Protein AF-A0A9X0WDU8-F1 (afdb_monomer)

Radius of gyration: 32.08 Å; Cα contacts (8 Å, |Δi|>4): 71; chains: 1; bounding box: 76×62×70 Å

pLDDT: mean 80.31, std 15.37, range [36.31, 96.5]

Mean predicted aligned error: 16.53 Å

Solvent-accessible surface area (backbone atoms only — not comparable to full-atom values): 9537 Å² total; per-residue (Å²): 136,88,84,84,82,90,70,61,82,93,48,44,69,61,51,54,51,51,49,50,53,49,54,50,53,52,49,53,50,50,51,52,49,53,52,49,52,53,52,52,54,58,52,53,75,73,55,50,72,67,58,49,51,53,53,48,55,50,59,76,44,40,71,58,59,71,68,36,86,86,52,50,71,69,54,54,53,51,54,48,60,68,44,44,67,51,72,51,78,47,84,68,88,40,33,38,40,39,38,35,32,64,86,77,51,72,49,79,46,84,38,81,59,77,69,57,69,72,60,72,69,49,73,55,66,68,58,52,51,50,52,51,52,52,50,67,70,41,56,72,54,57,61,57,60,78,69,56,64,89,86,72,66,78,89,80,122

Foldseek 3Di:
DDDDDDDDPVCVVVVVVVVVVVVVVVVVVVVVVVVVVVVVVVVVVVQDPVNVVVVVVCVVPVVCVLPDPPQDPVNNVVVCVQFWPDWDWDDDQWIWIWTATPPGDIDIDTHHDDDDPCVVPDDDPVVVVVVVVV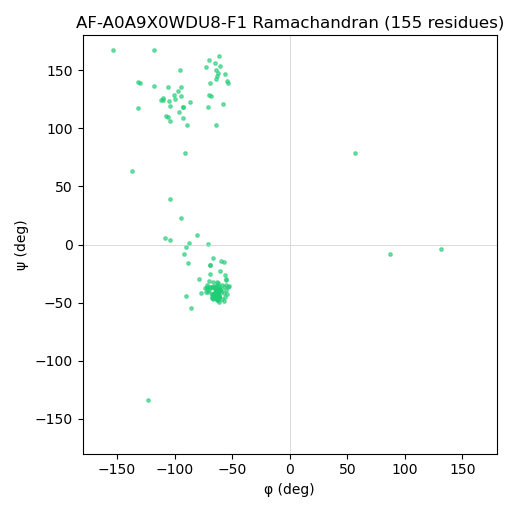CVVPCVNVVVVVPDDPVPDPPPD

Nearest PDB structures (foldseek):
  6j8y-assembly1_A  TM=7.994E-01  e=7.745E-01  Homo sapiens
  8wu8-assembly1_A  TM=7.442E-01  e=5.078E-01  Homo sapiens
  5yhr-assembly1_A  TM=3.667E-01  e=7.292E-01  Casadabanvirus D3112
  6fai-assembly1_l  TM=3.731E-01  e=2.436E+00  Saccharomyces cerevisiae S288C
  3jce-assembly1_x  TM=2.097E-01  e=4.452E+00  Escherichia coli K-12

Organism: NCBI:txid1064514

Secondary structure (DSSP, 8-state):
--PPP---GGGHHHHHHHHHHHHHHHHHHHHHHHHHHHHHHHHHTTS-HHHHHHHHHHHHTHHHHHH-TTS-HHHHHHHHHHHEEEEEEEESSSEEEEEEETTS-EEEEEEPPPPPHHHHTPPPHHHHHHHHHHHHH-HHHHHHHTTS-TT--SS--

Structure (mmCIF, N/CA/C/O backbone):
data_AF-A0A9X0WDU8-F1
#
_entry.id   AF-A0A9X0WDU8-F1
#
loop_
_atom_site.group_PDB
_atom_site.id
_atom_site.type_symbol
_atom_site.label_atom_id
_atom_site.label_alt_id
_atom_site.label_comp_id
_atom_site.label_asym_id
_atom_site.label_entity_id
_atom_site.label_seq_id
_atom_site.pdbx_PDB_ins_code
_atom_site.Cartn_x
_atom_site.Cartn_y
_atom_site.Cartn_z
_atom_site.occupancy
_atom_site.B_iso_or_equiv
_atom_site.auth_seq_id
_atom_site.auth_comp_id
_atom_site.auth_asym_id
_atom_site.auth_atom_id
_atom_site.pdbx_PDB_model_num
ATOM 1 N N . MET A 1 1 ? -26.053 -0.696 31.545 1.00 36.31 1 MET A N 1
ATOM 2 C CA . MET A 1 1 ? -25.726 -2.088 31.921 1.00 36.31 1 MET A CA 1
ATOM 3 C C . MET A 1 1 ? -26.762 -2.993 31.282 1.00 36.31 1 MET A C 1
ATOM 5 O O . MET A 1 1 ? -27.897 -2.999 31.737 1.00 36.31 1 MET A O 1
ATOM 9 N N . ALA A 1 2 ? -26.416 -3.653 30.177 1.00 43.09 2 ALA A N 1
ATOM 10 C CA . ALA A 1 2 ? -27.301 -4.611 29.521 1.00 43.09 2 ALA A CA 1
ATOM 11 C C . ALA A 1 2 ? -26.989 -6.005 30.080 1.00 43.09 2 ALA A C 1
ATOM 13 O O . ALA A 1 2 ? -25.910 -6.528 29.833 1.00 43.09 2 ALA A O 1
ATOM 14 N N . SER A 1 3 ? -27.902 -6.561 30.877 1.00 45.84 3 SER A N 1
ATOM 15 C CA . SER A 1 3 ? -27.828 -7.938 31.373 1.00 45.84 3 SER A CA 1
ATOM 16 C C . SER A 1 3 ? -28.466 -8.858 30.333 1.00 45.84 3 SER A C 1
ATOM 18 O O . SER A 1 3 ? -29.618 -8.639 29.957 1.00 45.84 3 SER A O 1
ATOM 20 N N . TYR A 1 4 ? -27.718 -9.852 29.843 1.00 51.22 4 TYR A N 1
ATOM 21 C CA . TYR A 1 4 ? -28.258 -10.902 28.980 1.00 51.22 4 TYR A CA 1
ATOM 22 C C . TYR A 1 4 ? -28.652 -12.134 29.804 1.00 51.22 4 TYR A C 1
ATOM 24 O O . TYR A 1 4 ? -27.962 -12.555 30.729 1.00 51.22 4 TYR A O 1
ATOM 32 N N . LEU A 1 5 ? -29.828 -12.649 29.460 1.00 62.00 5 LEU A N 1
ATOM 33 C CA . LEU A 1 5 ? -30.630 -13.648 30.157 1.00 62.00 5 LEU A CA 1
ATOM 34 C C . LEU A 1 5 ? -30.072 -15.084 30.092 1.00 62.00 5 LEU A C 1
ATOM 36 O O . LEU A 1 5 ? -29.474 -15.487 29.102 1.00 62.00 5 LEU A O 1
ATOM 40 N N . GLN A 1 6 ? -30.427 -15.851 31.134 1.00 56.31 6 GLN A N 1
ATOM 41 C CA . GLN A 1 6 ? -30.513 -17.322 31.224 1.00 56.31 6 GLN A CA 1
ATOM 42 C C . GLN A 1 6 ? -29.247 -18.130 30.894 1.00 56.31 6 GLN A C 1
ATOM 44 O O . GLN A 1 6 ? -29.144 -18.799 29.871 1.00 56.31 6 GLN A O 1
ATOM 49 N N . VAL A 1 7 ? -28.331 -18.174 31.863 1.00 56.12 7 VAL A N 1
ATOM 50 C CA . VAL A 1 7 ? -27.280 -19.198 31.953 1.00 56.12 7 VAL A CA 1
ATOM 51 C C . VAL A 1 7 ? -27.750 -20.288 32.926 1.00 56.12 7 VAL A C 1
ATOM 53 O O . VAL A 1 7 ? -28.245 -19.969 34.009 1.00 56.12 7 VAL A O 1
ATOM 56 N N . ALA A 1 8 ? -27.626 -21.567 32.546 1.00 56.41 8 ALA A N 1
ATOM 57 C CA . ALA A 1 8 ? -27.905 -22.700 33.436 1.00 56.41 8 ALA A CA 1
ATOM 58 C C . ALA A 1 8 ? -27.080 -22.573 34.737 1.00 56.41 8 ALA A C 1
ATOM 60 O O . ALA A 1 8 ? -25.927 -22.140 34.668 1.00 56.41 8 ALA A O 1
ATOM 61 N N . PRO A 1 9 ? -27.631 -22.913 35.917 1.00 63.03 9 PRO A N 1
ATOM 62 C CA . PRO A 1 9 ? -27.013 -22.614 37.214 1.00 63.03 9 PRO A CA 1
ATOM 63 C C . PRO A 1 9 ? -25.578 -23.146 37.354 1.00 63.03 9 PRO A C 1
ATOM 65 O O . PRO A 1 9 ? -24.735 -22.451 37.919 1.00 63.03 9 PRO A O 1
ATOM 68 N N . GLU A 1 10 ? -25.270 -24.305 36.766 1.00 63.78 10 GLU A N 1
ATOM 69 C CA . GLU A 1 10 ? -23.914 -24.871 36.693 1.00 63.78 10 GLU A CA 1
ATOM 70 C C . GLU A 1 10 ? -22.867 -24.009 35.954 1.00 63.78 10 GLU A C 1
ATOM 72 O O . GLU A 1 10 ? -21.677 -24.132 36.236 1.00 63.78 10 GLU A O 1
ATOM 77 N N . ASN A 1 11 ? -23.267 -23.098 35.059 1.00 67.38 11 ASN A N 1
ATOM 78 C CA . ASN A 1 11 ? -22.347 -22.335 34.200 1.00 67.38 11 ASN A CA 1
ATOM 79 C C . ASN A 1 11 ? -22.208 -20.851 34.585 1.00 67.38 11 ASN A C 1
ATOM 81 O O . ASN A 1 11 ? -21.541 -20.087 33.883 1.00 67.38 11 ASN A O 1
ATOM 85 N N . ARG A 1 12 ? -22.814 -20.424 35.700 1.00 74.06 12 ARG A N 1
ATOM 86 C CA . ARG A 1 12 ? -22.874 -19.006 36.097 1.00 74.06 12 ARG A CA 1
ATOM 87 C C . ARG A 1 12 ? -21.497 -18.399 36.370 1.00 74.06 12 ARG A C 1
ATOM 89 O O . ARG A 1 12 ? -21.208 -17.312 35.895 1.00 74.06 12 ARG A O 1
ATOM 96 N N . LEU A 1 13 ? -20.617 -19.148 37.033 1.00 75.88 13 LEU A N 1
ATOM 97 C CA . LEU A 1 13 ? -19.255 -18.697 37.345 1.00 75.88 13 LEU A CA 1
ATOM 98 C C . LEU A 1 13 ? -18.400 -18.480 36.089 1.00 75.88 13 LEU A C 1
ATOM 100 O O . LEU A 1 13 ? -17.593 -17.556 36.035 1.00 75.88 13 LEU A O 1
ATOM 104 N N . VAL A 1 14 ? -18.583 -19.325 35.071 1.00 78.19 14 VAL A N 1
ATOM 105 C CA . VAL A 1 14 ? -17.873 -19.198 33.791 1.00 78.19 14 VAL A CA 1
ATOM 106 C C . VAL A 1 14 ? -18.395 -17.992 33.014 1.00 78.19 14 VAL A C 1
ATOM 108 O O . VAL A 1 14 ? -17.602 -17.245 32.444 1.00 78.19 14 VAL A O 1
ATOM 111 N N . ALA A 1 15 ? -19.712 -17.775 33.024 1.00 78.06 15 ALA A N 1
ATOM 112 C CA . ALA A 1 15 ? -20.329 -16.612 32.398 1.00 78.06 15 ALA A CA 1
ATOM 113 C C . ALA A 1 15 ? -19.880 -15.300 33.060 1.00 78.06 15 ALA A C 1
ATOM 115 O O . ALA A 1 15 ? -19.441 -14.400 32.350 1.00 78.06 15 ALA A O 1
ATOM 116 N N . ASP A 1 16 ? -19.884 -15.228 34.394 1.00 79.69 16 ASP A N 1
ATOM 117 C CA . ASP A 1 16 ? -19.440 -14.046 35.144 1.00 79.69 16 ASP A CA 1
ATOM 118 C C . ASP A 1 16 ? -17.954 -13.734 34.872 1.00 79.69 16 ASP A C 1
ATOM 120 O O . ASP A 1 16 ? -17.568 -12.576 34.700 1.00 79.69 16 ASP A O 1
ATOM 124 N N . ALA A 1 17 ? -17.108 -14.767 34.774 1.00 83.94 17 ALA A N 1
ATOM 125 C CA . ALA A 1 17 ? -15.694 -14.606 34.444 1.00 83.94 17 ALA A CA 1
ATOM 126 C C . ALA A 1 17 ? -15.480 -14.112 33.003 1.00 83.94 17 ALA A C 1
ATOM 128 O O . ALA A 1 17 ? -14.694 -13.190 32.777 1.00 83.94 17 ALA A O 1
ATOM 129 N N . LEU A 1 18 ? -16.186 -14.690 32.025 1.00 85.81 18 LEU A N 1
ATOM 130 C CA . LEU A 1 18 ? -16.119 -14.253 30.626 1.00 85.81 18 LEU A CA 1
ATOM 131 C C . LEU A 1 18 ? -16.650 -12.831 30.453 1.00 85.81 18 LEU A C 1
ATOM 133 O O . LEU A 1 18 ? -16.047 -12.039 29.731 1.00 85.81 18 LEU A O 1
ATOM 137 N N . GLU A 1 19 ? -17.735 -12.487 31.141 1.00 85.62 19 GLU A N 1
ATOM 138 C CA . GLU A 1 19 ? -18.287 -11.137 31.155 1.00 85.62 19 GLU A CA 1
ATOM 139 C C . GLU A 1 19 ? -17.292 -10.144 31.764 1.00 85.62 19 GLU A C 1
ATOM 141 O O . GLU A 1 19 ? -17.071 -9.071 31.203 1.00 85.62 19 GLU A O 1
ATOM 146 N N . ALA A 1 20 ? -16.637 -10.495 32.872 1.00 86.50 20 ALA A N 1
ATOM 147 C CA . ALA A 1 20 ? -15.613 -9.650 33.477 1.00 86.50 20 ALA A CA 1
ATOM 148 C C . ALA A 1 20 ? -14.430 -9.413 32.523 1.00 86.50 20 ALA A C 1
ATOM 150 O O . ALA A 1 20 ? -13.991 -8.271 32.368 1.00 86.50 20 ALA A O 1
ATOM 151 N N . VAL A 1 21 ? -13.954 -10.462 31.842 1.00 88.88 21 VAL A N 1
ATOM 152 C CA . VAL A 1 21 ? -12.877 -10.365 30.842 1.00 88.88 21 VAL A CA 1
ATOM 153 C C . VAL A 1 21 ? -13.307 -9.506 29.654 1.00 88.88 21 VAL A C 1
ATOM 155 O O . VAL A 1 21 ? -12.564 -8.614 29.243 1.00 88.88 21 VAL A O 1
ATOM 158 N N . TRP A 1 22 ? -14.515 -9.720 29.128 1.00 89.06 22 TRP A N 1
ATOM 159 C CA . TRP A 1 22 ? -15.053 -8.920 28.030 1.00 89.06 22 TRP A CA 1
ATOM 160 C C . TRP A 1 22 ? -15.173 -7.454 28.438 1.00 89.06 22 TRP A C 1
ATOM 162 O O . TRP A 1 22 ? -14.694 -6.571 27.731 1.00 89.06 22 TRP A O 1
ATOM 172 N N . ASN A 1 23 ? -15.772 -7.174 29.594 1.00 90.62 23 ASN A N 1
ATOM 173 C CA . ASN A 1 23 ? -15.951 -5.815 30.091 1.00 90.62 23 ASN A CA 1
ATOM 174 C C . ASN A 1 23 ? -14.608 -5.113 30.321 1.00 90.62 23 ASN A C 1
ATOM 176 O O . ASN A 1 23 ? -14.483 -3.930 30.008 1.00 90.62 23 ASN A O 1
ATOM 180 N N . ALA A 1 24 ? -13.595 -5.825 30.820 1.00 91.94 24 ALA A N 1
ATOM 181 C CA . ALA A 1 24 ? -12.241 -5.292 30.942 1.00 91.94 24 ALA A CA 1
ATOM 182 C C . ALA A 1 24 ? -11.632 -4.967 29.568 1.00 91.94 24 ALA A C 1
ATOM 184 O O . ALA A 1 24 ? -11.096 -3.876 29.384 1.00 91.94 24 ALA A O 1
ATOM 185 N N . ALA A 1 25 ? -11.776 -5.862 28.585 1.00 89.50 25 ALA A N 1
ATOM 186 C CA . ALA A 1 25 ? -11.311 -5.622 27.220 1.00 89.50 25 ALA A CA 1
ATOM 187 C C . ALA A 1 25 ? -12.029 -4.429 26.564 1.00 89.50 25 ALA A C 1
ATOM 189 O O . ALA A 1 25 ? -11.387 -3.600 25.923 1.00 89.50 25 ALA A O 1
ATOM 190 N N . LEU A 1 26 ? -13.342 -4.292 26.769 1.00 91.00 26 LEU A N 1
ATOM 191 C CA . LEU A 1 26 ? -14.120 -3.176 26.235 1.00 91.00 26 LEU A CA 1
ATOM 192 C C . LEU A 1 26 ? -13.685 -1.843 26.853 1.00 91.00 26 LEU A C 1
ATOM 194 O O . LEU A 1 26 ? -13.512 -0.867 26.127 1.00 91.00 26 LEU A O 1
ATOM 198 N N . ARG A 1 27 ? -13.451 -1.806 28.171 1.00 93.56 27 ARG A N 1
ATOM 199 C CA . ARG A 1 27 ? -12.907 -0.617 28.849 1.00 93.56 27 ARG A CA 1
ATOM 200 C C . ARG A 1 27 ? -11.529 -0.250 28.315 1.00 93.56 27 ARG A C 1
ATOM 202 O O . ARG A 1 27 ? -11.318 0.909 27.991 1.00 93.56 27 ARG A O 1
ATOM 209 N N . ALA A 1 28 ? -10.643 -1.228 28.132 1.00 93.06 28 ALA A N 1
ATOM 210 C CA . ALA A 1 28 ? -9.316 -0.985 27.571 1.00 93.06 28 ALA A CA 1
ATOM 211 C C . ALA A 1 28 ? -9.379 -0.384 26.154 1.00 93.06 28 ALA A C 1
ATOM 213 O O . ALA A 1 28 ? -8.612 0.522 25.832 1.00 93.06 28 ALA A O 1
ATOM 214 N N . VAL A 1 29 ? -10.313 -0.845 25.312 1.00 91.06 29 VAL A N 1
ATOM 215 C CA . VAL A 1 29 ? -10.539 -0.268 23.974 1.00 91.06 29 VAL A CA 1
ATOM 216 C C . VAL A 1 29 ? -11.054 1.168 24.067 1.00 91.06 29 VAL A C 1
ATOM 218 O O . VAL A 1 29 ? -10.553 2.035 23.354 1.00 91.06 29 VAL A O 1
ATOM 221 N N . VAL A 1 30 ? -12.024 1.435 24.946 1.00 92.19 30 VAL A N 1
ATOM 222 C CA . VAL A 1 30 ? -12.576 2.785 25.141 1.00 92.19 30 VAL A CA 1
ATOM 223 C C . VAL A 1 30 ? -11.505 3.745 25.654 1.00 92.19 30 VAL A C 1
ATOM 225 O O . VAL A 1 30 ? -11.327 4.809 25.072 1.00 92.19 30 VAL A O 1
ATOM 228 N N . GLU A 1 31 ? -10.735 3.355 26.669 1.00 93.75 31 GLU A N 1
ATOM 229 C CA . GLU A 1 31 ? -9.635 4.165 27.200 1.00 93.75 31 GLU A CA 1
ATOM 230 C C . GLU A 1 31 ? -8.598 4.469 26.112 1.00 93.75 31 GLU A C 1
ATOM 232 O O . GLU A 1 31 ? -8.211 5.625 25.928 1.00 93.75 31 GLU A O 1
ATOM 237 N N . ALA A 1 32 ? -8.184 3.463 25.333 1.00 90.06 32 ALA A N 1
ATOM 238 C CA . ALA A 1 32 ? -7.258 3.660 24.221 1.00 90.06 32 ALA A CA 1
ATOM 239 C C . ALA A 1 32 ? -7.818 4.632 23.167 1.00 90.06 32 ALA A C 1
ATOM 241 O O . ALA A 1 32 ? -7.085 5.502 22.687 1.00 90.06 32 ALA A O 1
ATOM 242 N N . GLN A 1 33 ? -9.112 4.535 22.851 1.00 89.75 33 GLN A N 1
ATOM 243 C CA . GLN A 1 33 ? -9.781 5.450 21.929 1.00 89.75 33 GLN A CA 1
ATOM 244 C C . GLN A 1 33 ? -9.821 6.879 22.487 1.00 89.75 33 GLN A C 1
ATOM 246 O O . GLN A 1 33 ? -9.463 7.820 21.788 1.00 89.75 33 GLN A O 1
ATOM 251 N N . GLU A 1 34 ? -10.188 7.067 23.754 1.00 91.81 34 GLU A N 1
ATOM 252 C CA . GLU A 1 34 ? -10.228 8.386 24.396 1.00 91.81 3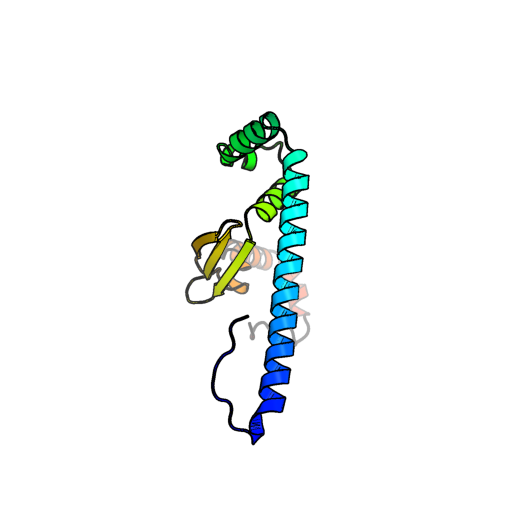4 GLU A CA 1
ATOM 253 C C . GLU A 1 34 ? -8.840 9.026 24.508 1.00 91.81 34 GLU A C 1
ATOM 255 O O . GLU A 1 34 ? -8.686 10.242 24.365 1.00 91.81 34 GLU A O 1
ATOM 260 N N . HIS A 1 35 ? -7.804 8.229 24.775 1.00 90.06 35 HIS A N 1
ATOM 261 C CA . HIS A 1 35 ? -6.418 8.688 24.732 1.00 90.06 35 HIS A CA 1
ATOM 262 C C . HIS A 1 35 ? -6.020 9.136 23.321 1.00 90.06 35 HIS A C 1
ATOM 264 O O . HIS A 1 35 ? -5.422 10.204 23.175 1.00 90.06 35 HIS A O 1
ATOM 270 N N . TYR A 1 36 ? -6.394 8.371 22.293 1.00 83.00 36 TYR A N 1
ATOM 271 C CA . TYR A 1 36 ? -6.155 8.725 20.895 1.00 83.00 36 TYR A CA 1
ATOM 272 C C . TYR A 1 36 ? -6.877 10.017 20.488 1.00 83.00 36 TYR A C 1
ATOM 274 O O . TYR A 1 36 ? -6.249 10.917 19.933 1.00 83.00 36 TYR A O 1
ATOM 282 N N . GLU A 1 37 ? -8.165 10.158 20.808 1.00 87.06 37 GLU A N 1
ATOM 283 C CA . GLU A 1 37 ? -8.940 11.359 20.470 1.00 87.06 37 GLU A CA 1
ATOM 284 C C . GLU A 1 37 ? -8.400 12.608 21.176 1.00 87.06 37 GLU A C 1
ATOM 286 O O . GLU A 1 37 ? -8.286 13.667 20.558 1.00 87.06 37 GLU A O 1
ATOM 291 N N . ARG A 1 38 ? -7.983 12.492 22.446 1.00 87.62 38 ARG A N 1
ATOM 292 C CA . ARG A 1 38 ? -7.332 13.599 23.167 1.00 87.62 38 ARG A CA 1
ATOM 293 C C . ARG A 1 38 ? -6.024 14.024 22.506 1.00 87.62 38 ARG A C 1
ATOM 295 O O . ARG A 1 38 ? -5.794 15.220 22.344 1.00 87.62 38 ARG A O 1
ATOM 302 N N . GLN A 1 39 ? -5.188 13.068 22.100 1.00 82.56 39 GLN A N 1
ATOM 303 C CA . GLN A 1 39 ? -3.956 13.369 21.366 1.00 82.56 39 GLN A CA 1
ATOM 304 C C . GLN A 1 39 ? -4.259 14.022 20.015 1.00 82.56 39 GLN A C 1
ATOM 306 O O . GLN A 1 39 ? -3.669 15.047 19.688 1.00 82.56 39 GLN A O 1
ATOM 311 N N . ARG A 1 40 ? -5.243 13.508 19.270 1.00 79.75 40 ARG A N 1
ATOM 312 C CA . ARG A 1 40 ? -5.672 14.085 17.988 1.00 79.75 40 ARG A CA 1
ATOM 313 C C . ARG A 1 40 ? -6.216 15.502 18.129 1.00 79.75 40 ARG A C 1
ATOM 315 O O . ARG A 1 40 ? -5.943 16.334 17.268 1.00 79.75 40 ARG A O 1
ATOM 322 N N . ALA A 1 41 ? -6.973 15.791 19.184 1.00 78.00 41 ALA A N 1
ATOM 323 C CA . ALA A 1 41 ? -7.467 17.136 19.464 1.00 78.00 41 ALA A CA 1
ATOM 324 C C . ALA A 1 41 ? -6.319 18.103 19.800 1.00 78.00 41 ALA A C 1
ATOM 326 O O . ALA A 1 41 ? -6.291 19.215 19.277 1.00 78.00 41 ALA A O 1
ATOM 327 N N . ALA A 1 42 ? -5.346 17.662 20.604 1.00 76.88 42 ALA A N 1
ATOM 328 C CA . ALA A 1 42 ? -4.150 18.444 20.910 1.00 76.88 42 ALA A CA 1
ATOM 329 C C . ALA A 1 42 ? -3.284 18.703 19.662 1.00 76.88 42 ALA A C 1
ATOM 331 O O . ALA A 1 42 ? -2.818 19.819 19.465 1.00 76.88 42 ALA A O 1
ATOM 332 N N . GLU A 1 43 ? -3.120 17.710 18.783 1.00 72.00 43 GLU A N 1
ATOM 333 C CA . GLU A 1 43 ? -2.407 17.862 17.507 1.00 72.00 43 GLU A CA 1
ATOM 334 C C . GLU A 1 43 ? -3.123 18.808 16.536 1.00 72.00 43 GLU A C 1
ATOM 336 O O . GLU A 1 43 ? -2.469 19.578 15.838 1.00 72.00 43 GLU A O 1
ATOM 341 N N . ARG A 1 44 ? -4.462 18.792 16.493 1.00 65.62 44 ARG A N 1
ATOM 342 C CA . ARG A 1 44 ? -5.241 19.722 15.658 1.00 65.62 44 ARG A CA 1
ATOM 343 C C . ARG A 1 44 ? -5.052 21.180 16.066 1.00 65.62 44 ARG A C 1
ATOM 345 O O . ARG A 1 44 ? -5.077 22.031 15.193 1.00 65.62 44 ARG A O 1
ATOM 352 N N . LEU A 1 45 ? -4.836 21.462 17.351 1.00 63.34 45 LEU A N 1
ATOM 353 C CA . LEU A 1 45 ? -4.544 22.817 17.835 1.00 63.34 45 LEU A CA 1
ATOM 354 C C . LEU A 1 45 ? -3.156 23.323 17.403 1.00 63.34 45 LEU A C 1
ATOM 356 O O . LEU A 1 45 ? -2.909 24.523 17.461 1.00 63.34 45 LEU A O 1
ATOM 360 N N . LEU A 1 46 ? -2.250 22.428 16.990 1.00 71.69 46 LEU A N 1
ATOM 361 C CA . LEU A 1 46 ? -0.893 22.777 16.556 1.00 71.69 46 LEU A CA 1
ATOM 362 C C . LEU A 1 46 ? -0.798 23.114 15.062 1.00 71.69 46 LEU A C 1
ATOM 364 O O . LEU A 1 46 ? 0.217 23.670 14.648 1.00 71.69 46 LEU A O 1
ATOM 368 N N . ILE A 1 47 ? -1.807 22.754 14.264 1.00 75.19 47 ILE A N 1
ATOM 369 C CA . ILE A 1 47 ? -1.831 23.003 12.820 1.00 75.19 47 ILE A CA 1
ATOM 370 C C . ILE A 1 47 ? -2.832 24.120 12.544 1.00 75.19 47 ILE A C 1
ATOM 372 O O . ILE A 1 47 ? -4.036 23.916 12.688 1.00 75.19 47 ILE A O 1
ATOM 376 N N . ASP A 1 48 ? -2.327 25.280 12.137 1.00 84.00 48 ASP A N 1
ATOM 377 C CA . ASP A 1 48 ? -3.151 26.429 11.756 1.00 84.00 48 ASP A CA 1
ATOM 378 C C . ASP A 1 48 ? -3.898 26.181 10.428 1.00 84.00 48 ASP A C 1
ATOM 380 O O . ASP A 1 48 ? -3.491 25.353 9.602 1.00 84.00 48 ASP A O 1
ATOM 384 N N . ASP A 1 49 ? -4.982 26.920 10.194 1.00 84.88 49 ASP A N 1
ATOM 385 C CA . ASP A 1 49 ? -5.785 26.849 8.973 1.00 84.88 49 ASP A CA 1
ATOM 386 C C . ASP A 1 49 ? -4.950 27.169 7.722 1.00 84.88 49 ASP A C 1
ATOM 388 O O . ASP A 1 49 ? -5.133 26.532 6.680 1.00 84.88 49 ASP A O 1
ATOM 392 N N . GLU A 1 50 ? -3.973 28.079 7.824 1.00 87.19 50 GLU A N 1
ATOM 393 C CA . GLU A 1 50 ? -3.036 28.368 6.732 1.00 87.19 50 GLU A CA 1
ATOM 394 C C . GLU A 1 50 ? -2.176 27.142 6.391 1.00 87.19 50 GLU A C 1
ATOM 396 O O . GLU A 1 50 ? -2.063 26.745 5.228 1.00 87.19 50 GLU A O 1
ATOM 401 N N . GLN A 1 51 ? -1.614 26.482 7.405 1.00 84.81 51 GLN A N 1
ATOM 402 C CA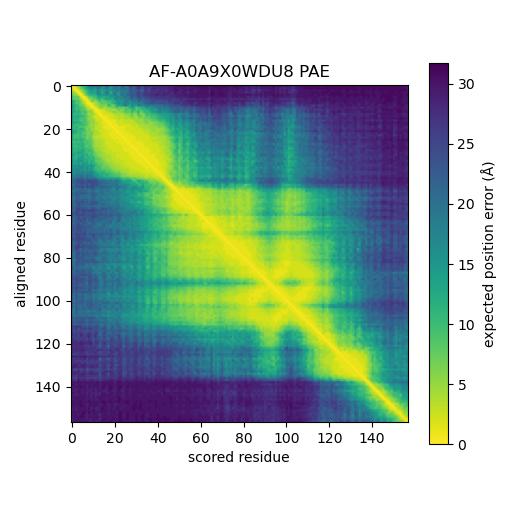 . GLN A 1 51 ? -0.804 25.275 7.216 1.00 84.81 51 GLN A CA 1
ATOM 403 C C . GLN A 1 51 ? -1.646 24.137 6.637 1.00 84.81 51 GLN A C 1
ATOM 405 O O . GLN A 1 51 ? -1.189 23.386 5.773 1.00 84.81 51 GLN A O 1
ATOM 410 N N . ARG A 1 52 ? -2.906 24.027 7.067 1.00 85.81 52 ARG A N 1
ATOM 411 C CA . ARG A 1 52 ? -3.860 23.069 6.511 1.00 85.81 52 ARG A CA 1
ATOM 412 C C . ARG A 1 52 ? -4.127 23.337 5.034 1.00 85.81 52 ARG A C 1
ATOM 414 O O . ARG A 1 52 ? -4.127 22.388 4.252 1.00 85.81 52 ARG A O 1
ATOM 421 N N . ALA A 1 53 ? -4.328 24.595 4.648 1.00 87.62 53 ALA A N 1
ATOM 422 C CA . ALA A 1 53 ? -4.523 24.980 3.254 1.00 87.62 53 ALA A CA 1
ATOM 423 C C . ALA A 1 53 ? -3.288 24.654 2.400 1.00 87.62 53 ALA A C 1
ATOM 425 O O . ALA A 1 53 ? -3.428 24.084 1.320 1.00 87.62 53 ALA A O 1
ATOM 426 N N . GLN A 1 54 ? -2.081 24.919 2.910 1.00 85.81 54 GLN A N 1
ATOM 427 C CA . GLN A 1 54 ? -0.829 24.567 2.233 1.00 85.81 54 GLN A CA 1
ATOM 428 C C . GLN A 1 54 ? -0.679 23.048 2.047 1.00 85.81 54 GLN A C 1
ATOM 430 O O . GLN A 1 54 ? -0.334 22.592 0.958 1.00 85.81 54 GLN A O 1
ATOM 435 N N . ILE A 1 55 ? -0.988 22.247 3.074 1.00 86.00 55 ILE A N 1
ATOM 436 C CA . ILE A 1 55 ? -0.964 20.777 2.976 1.00 86.00 55 ILE A CA 1
ATOM 437 C C . ILE A 1 55 ? -1.979 20.279 1.942 1.00 86.00 55 ILE A C 1
ATOM 439 O O . ILE A 1 55 ? -1.661 19.379 1.167 1.00 86.00 55 ILE A O 1
ATOM 443 N N . MET A 1 56 ? -3.184 20.854 1.910 1.00 87.00 56 MET A N 1
ATOM 444 C CA . MET A 1 56 ? -4.200 20.476 0.925 1.00 87.00 56 MET A CA 1
ATOM 445 C C . MET A 1 56 ? -3.777 20.842 -0.500 1.00 87.00 56 MET A C 1
ATOM 447 O O . MET A 1 56 ? -3.906 20.008 -1.388 1.00 87.00 56 MET A O 1
ATOM 451 N N . ALA A 1 57 ? -3.179 22.017 -0.710 1.00 87.50 57 ALA A N 1
ATOM 452 C CA . ALA A 1 57 ? -2.638 22.403 -2.014 1.00 87.50 57 ALA A CA 1
ATOM 453 C C . ALA A 1 57 ? -1.538 21.436 -2.495 1.00 87.50 57 ALA A C 1
ATOM 455 O O . ALA A 1 57 ? -1.504 21.062 -3.665 1.00 87.50 57 ALA A O 1
ATOM 456 N N . LEU A 1 58 ? -0.673 20.972 -1.583 1.00 83.88 58 LEU A N 1
ATOM 457 C CA . LEU A 1 58 ? 0.334 19.948 -1.886 1.00 83.88 58 LEU A CA 1
ATOM 458 C C . LEU A 1 58 ? -0.284 18.580 -2.211 1.00 83.88 58 LEU A C 1
ATOM 460 O O . LEU A 1 58 ? 0.294 17.816 -2.983 1.00 83.88 58 LEU A O 1
ATOM 464 N N . ALA A 1 59 ? -1.422 18.245 -1.602 1.00 83.88 59 ALA A N 1
ATOM 465 C CA . ALA A 1 59 ? -2.135 17.004 -1.881 1.00 83.88 59 ALA A CA 1
ATOM 466 C C . ALA A 1 59 ? -2.848 17.044 -3.244 1.00 83.88 59 ALA A C 1
ATOM 468 O O . ALA A 1 59 ? -2.838 16.035 -3.951 1.00 83.88 59 ALA A O 1
ATOM 469 N N . ASP A 1 60 ? -3.405 18.196 -3.629 1.00 86.50 60 ASP A N 1
ATOM 470 C CA . ASP A 1 60 ? -4.036 18.397 -4.939 1.00 86.50 60 ASP A CA 1
ATOM 471 C C . ASP A 1 60 ? -3.017 18.278 -6.084 1.00 86.50 60 ASP A C 1
ATOM 473 O O . ASP A 1 60 ? -3.312 17.656 -7.106 1.00 86.50 60 ASP A O 1
ATOM 477 N N . ASP A 1 61 ? -1.794 18.786 -5.894 1.00 85.75 61 ASP A N 1
ATOM 478 C CA . ASP A 1 61 ? -0.699 18.673 -6.870 1.00 85.75 61 ASP A CA 1
ATOM 479 C C . ASP A 1 61 ? 0.357 17.617 -6.486 1.00 85.75 61 ASP A C 1
ATOM 481 O O . ASP A 1 61 ? 1.572 17.770 -6.663 1.00 85.75 61 ASP A O 1
ATOM 485 N N . PHE A 1 62 ? -0.110 16.488 -5.949 1.00 84.94 62 PHE A N 1
ATOM 486 C CA . PHE A 1 62 ? 0.764 15.377 -5.574 1.00 84.94 62 PHE A CA 1
ATOM 487 C C . PHE A 1 62 ? 1.659 14.860 -6.724 1.00 84.94 62 PHE A C 1
ATOM 489 O O . PHE A 1 62 ? 2.824 14.533 -6.465 1.00 84.94 62 PHE A O 1
ATOM 496 N N . PRO A 1 63 ? 1.195 14.766 -7.994 1.00 87.50 63 PRO A N 1
ATOM 497 C CA . PRO A 1 63 ? 2.050 14.333 -9.097 1.00 87.50 63 PRO A CA 1
ATOM 498 C C . PRO A 1 63 ? 3.249 15.254 -9.348 1.00 87.50 63 PRO A C 1
ATOM 500 O O . PRO A 1 63 ? 4.331 14.742 -9.650 1.00 87.50 63 PRO A O 1
ATOM 503 N N . ALA A 1 64 ? 3.100 16.577 -9.220 1.00 87.38 64 ALA A N 1
ATOM 504 C CA . ALA A 1 64 ? 4.231 17.491 -9.355 1.00 87.38 64 ALA A CA 1
ATOM 505 C C . ALA A 1 64 ? 5.223 17.301 -8.203 1.00 87.38 64 ALA A C 1
ATOM 507 O O . ALA A 1 64 ? 6.414 17.112 -8.452 1.00 87.38 64 ALA A O 1
ATOM 508 N N . LEU A 1 65 ? 4.728 17.220 -6.962 1.00 86.81 65 LEU A N 1
ATOM 509 C CA . LEU A 1 65 ? 5.551 16.971 -5.773 1.00 86.81 65 LEU A CA 1
ATOM 510 C C . LEU A 1 65 ? 6.362 15.667 -5.883 1.00 86.81 65 LEU A C 1
ATOM 512 O O . LEU A 1 65 ? 7.534 15.611 -5.502 1.00 86.81 65 LEU A O 1
ATOM 516 N N . TRP A 1 66 ? 5.746 14.604 -6.405 1.00 88.38 66 TRP A N 1
ATOM 517 C CA . TRP A 1 66 ? 6.390 13.299 -6.557 1.00 88.38 66 TRP A CA 1
ATOM 518 C C . TRP A 1 66 ? 7.496 13.286 -7.619 1.00 88.38 66 TRP A C 1
ATOM 520 O O . TRP A 1 66 ? 8.496 12.580 -7.455 1.00 88.38 66 TRP A O 1
ATOM 530 N N . ASN A 1 67 ? 7.305 14.031 -8.710 1.00 89.00 67 ASN A N 1
ATOM 531 C CA . ASN A 1 67 ? 8.233 14.071 -9.841 1.00 89.00 67 ASN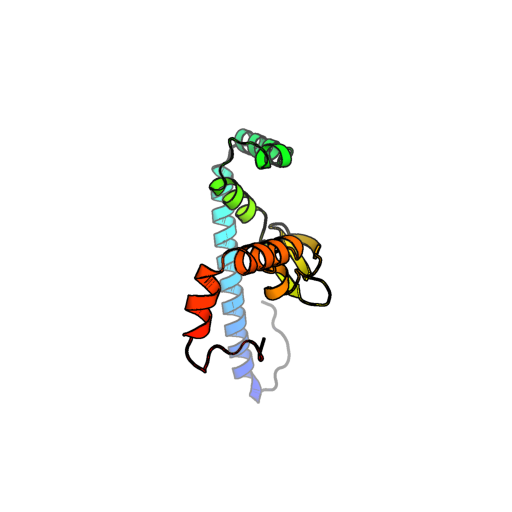 A CA 1
ATOM 532 C C . ASN A 1 67 ? 9.293 15.176 -9.727 1.00 89.00 67 ASN A C 1
ATOM 534 O O . ASN A 1 67 ? 10.224 15.190 -10.533 1.00 89.00 67 ASN A O 1
ATOM 538 N N . ASP A 1 68 ? 9.182 16.066 -8.739 1.00 90.19 68 ASP A N 1
ATOM 539 C CA . ASP A 1 68 ? 10.157 17.123 -8.482 1.00 90.19 68 ASP A CA 1
ATOM 540 C C . ASP A 1 68 ? 11.564 16.532 -8.224 1.00 90.19 68 ASP A C 1
ATOM 542 O O . ASP A 1 68 ? 11.752 15.757 -7.273 1.00 90.19 68 ASP A O 1
ATOM 546 N N . PRO A 1 69 ? 12.582 16.894 -9.036 1.00 89.75 69 PRO A N 1
ATOM 547 C CA . PRO A 1 69 ? 13.975 16.511 -8.805 1.00 89.75 69 PRO A CA 1
ATOM 548 C C . PRO A 1 69 ? 14.510 16.931 -7.429 1.00 89.75 69 PRO A C 1
ATOM 550 O O . PRO A 1 69 ? 15.423 16.2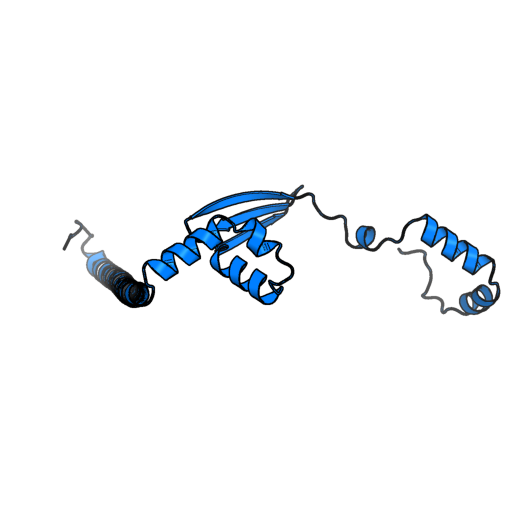89 -6.904 1.00 89.75 69 PRO A O 1
ATOM 553 N N . GLY A 1 70 ? 13.944 17.991 -6.845 1.00 91.06 70 GLY A N 1
ATOM 554 C CA . GLY A 1 70 ? 14.248 18.485 -5.509 1.00 91.06 70 GLY A CA 1
ATOM 555 C C . GLY A 1 70 ? 13.781 17.562 -4.385 1.00 91.06 70 GLY A C 1
ATOM 556 O O . GLY A 1 70 ? 14.315 17.670 -3.284 1.00 91.06 70 GLY A O 1
ATOM 557 N N . THR A 1 71 ? 12.864 16.618 -4.644 1.00 89.00 71 THR A N 1
ATOM 558 C CA . THR A 1 71 ? 12.324 15.695 -3.636 1.00 89.00 71 THR A CA 1
ATOM 559 C C . THR A 1 71 ? 13.184 14.426 -3.534 1.00 89.00 71 THR A C 1
ATOM 561 O O . THR A 1 71 ? 13.072 13.493 -4.352 1.00 89.00 71 THR A O 1
ATOM 564 N N . PRO A 1 72 ? 14.033 14.297 -2.492 1.00 92.31 72 PRO A N 1
ATOM 565 C CA . PRO A 1 72 ? 14.941 13.166 -2.377 1.00 92.31 72 PRO A CA 1
ATOM 566 C C . PRO A 1 72 ? 14.167 11.858 -2.196 1.00 92.31 72 PRO A C 1
ATOM 568 O O . PRO A 1 72 ? 13.061 11.825 -1.651 1.00 92.31 72 PRO A O 1
ATOM 571 N N . ALA A 1 73 ? 14.783 10.732 -2.565 1.00 92.19 73 ALA A N 1
ATOM 572 C CA . ALA A 1 73 ? 14.163 9.409 -2.420 1.00 92.19 73 ALA A CA 1
ATOM 573 C C . ALA A 1 73 ? 13.713 9.105 -0.975 1.00 92.19 73 ALA A C 1
ATOM 575 O O . ALA A 1 73 ? 12.729 8.396 -0.758 1.00 92.19 73 ALA A O 1
ATOM 576 N N . ARG A 1 74 ? 14.408 9.673 0.022 1.00 93.19 74 ARG A N 1
ATOM 577 C CA . ARG A 1 74 ? 14.029 9.587 1.437 1.00 93.19 74 ARG A CA 1
ATOM 578 C C . ARG A 1 74 ? 12.661 10.216 1.707 1.00 93.19 74 ARG A C 1
ATOM 580 O O . ARG A 1 74 ? 11.861 9.598 2.407 1.00 93.19 74 ARG A O 1
ATOM 587 N N . GLU A 1 75 ? 12.397 11.402 1.164 1.00 90.88 75 GLU A N 1
ATOM 588 C CA . GLU A 1 75 ? 11.126 12.103 1.372 1.00 90.88 75 GLU A CA 1
ATOM 589 C C . GLU A 1 75 ? 9.995 11.434 0.596 1.00 90.88 75 GLU A C 1
ATOM 591 O O . GLU A 1 75 ? 8.949 11.151 1.171 1.00 90.88 75 GLU A O 1
ATOM 596 N N . ARG A 1 76 ? 10.247 10.991 -0.640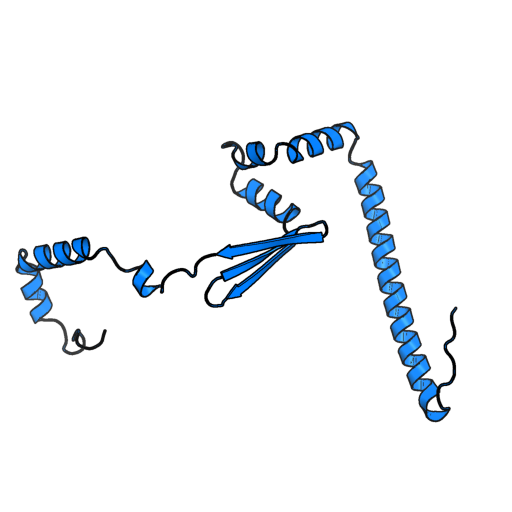 1.00 92.00 76 ARG A N 1
ATOM 597 C CA . ARG A 1 76 ? 9.298 10.14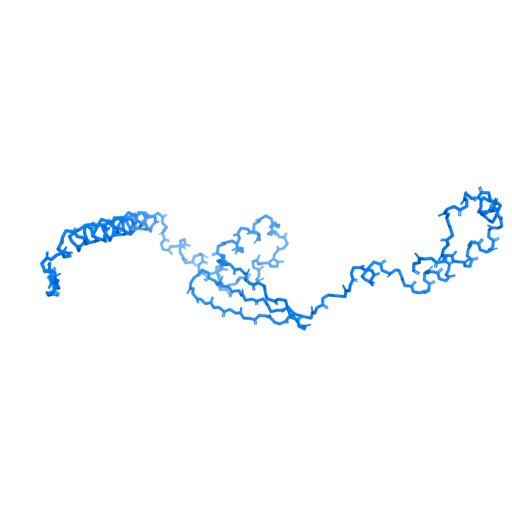4 -1.384 1.00 92.00 76 ARG A CA 1
ATOM 598 C C . ARG A 1 76 ? 8.895 8.890 -0.602 1.00 92.00 76 ARG A C 1
ATOM 600 O O . ARG A 1 76 ? 7.717 8.550 -0.514 1.00 92.00 76 ARG A O 1
ATOM 607 N N . LYS A 1 77 ? 9.854 8.226 0.051 1.00 91.56 77 LYS A N 1
ATOM 608 C CA . LYS A 1 77 ? 9.573 7.068 0.916 1.00 91.56 77 LYS A CA 1
ATOM 609 C C . LYS A 1 77 ? 8.746 7.438 2.154 1.00 91.56 77 LYS A C 1
ATOM 611 O O . LYS A 1 77 ? 7.919 6.635 2.583 1.00 91.56 77 LYS A O 1
ATOM 616 N N . ARG A 1 78 ? 8.963 8.622 2.737 1.00 90.94 78 ARG A N 1
ATOM 617 C CA . ARG A 1 78 ? 8.160 9.133 3.860 1.00 90.94 78 ARG A CA 1
ATOM 618 C C . ARG A 1 78 ? 6.724 9.417 3.430 1.00 90.94 78 ARG A C 1
ATOM 620 O O . ARG A 1 78 ? 5.818 8.927 4.094 1.00 90.94 78 ARG A O 1
ATOM 627 N N . LEU A 1 79 ? 6.525 10.093 2.299 1.00 89.44 79 LEU A N 1
ATOM 628 C CA . LEU A 1 79 ? 5.200 10.361 1.729 1.00 89.44 79 LEU A CA 1
ATOM 629 C C . LEU A 1 79 ? 4.416 9.065 1.487 1.00 89.44 79 LEU A C 1
ATOM 631 O O . LEU A 1 79 ? 3.291 8.928 1.959 1.00 89.44 79 LEU A O 1
ATOM 635 N N . LEU A 1 80 ? 5.036 8.062 0.854 1.00 90.25 80 LEU A N 1
ATOM 636 C CA . LEU A 1 80 ? 4.393 6.757 0.655 1.00 90.25 80 LEU A CA 1
ATOM 637 C C . LEU A 1 80 ? 3.959 6.100 1.968 1.00 90.25 80 LEU A C 1
ATOM 639 O O . LEU A 1 80 ? 2.912 5.465 2.011 1.00 90.25 80 LEU A O 1
ATOM 643 N N . ARG A 1 81 ? 4.737 6.257 3.045 1.00 89.94 81 ARG A N 1
ATOM 644 C CA . ARG A 1 81 ? 4.408 5.687 4.359 1.00 89.94 81 ARG A CA 1
ATOM 645 C C . ARG A 1 81 ? 3.200 6.362 5.017 1.00 89.94 81 ARG A C 1
ATOM 647 O O . ARG A 1 81 ? 2.543 5.733 5.842 1.00 89.94 81 ARG A O 1
ATOM 654 N N . LEU A 1 82 ? 2.927 7.619 4.670 1.00 88.50 82 LEU A N 1
ATOM 655 C CA . LEU A 1 82 ? 1.741 8.344 5.126 1.00 88.50 82 LEU A CA 1
ATOM 656 C C . LEU A 1 82 ? 0.490 7.951 4.333 1.00 88.50 82 LEU A C 1
ATOM 658 O O . LEU A 1 82 ? -0.604 7.986 4.883 1.00 88.50 82 LEU A O 1
ATOM 662 N N . LEU A 1 83 ? 0.651 7.558 3.067 1.00 89.69 83 LEU A N 1
ATOM 663 C CA . LEU A 1 83 ? -0.457 7.216 2.170 1.00 89.69 83 LEU A CA 1
ATOM 664 C C . LEU A 1 83 ? -0.845 5.737 2.231 1.00 89.69 83 LEU A C 1
ATOM 666 O O . LEU A 1 83 ? -2.028 5.403 2.255 1.00 89.69 83 LEU A O 1
ATOM 670 N N . ILE A 1 84 ? 0.141 4.843 2.234 1.00 93.19 84 ILE A N 1
ATOM 671 C CA . ILE A 1 84 ? -0.072 3.400 2.130 1.00 93.19 84 ILE A CA 1
ATOM 672 C C . ILE A 1 84 ? -0.117 2.799 3.528 1.00 93.19 84 ILE A C 1
ATOM 674 O O . ILE A 1 84 ? 0.777 2.992 4.355 1.00 93.19 84 ILE A O 1
ATOM 678 N N . GLU A 1 85 ? -1.171 2.039 3.783 1.00 93.50 85 GLU A N 1
ATOM 679 C CA . GLU A 1 85 ? -1.311 1.277 5.006 1.00 93.50 85 GLU A CA 1
ATOM 680 C C . GLU A 1 85 ? -0.632 -0.084 4.898 1.00 93.50 85 GLU A C 1
ATOM 682 O O . GLU A 1 85 ? 0.246 -0.390 5.704 1.00 93.50 85 GLU A O 1
ATOM 687 N N . ASP A 1 86 ? -0.991 -0.859 3.877 1.00 93.56 86 ASP A N 1
ATOM 688 C CA . ASP A 1 86 ? -0.322 -2.102 3.526 1.00 93.56 86 ASP A CA 1
ATOM 689 C C . ASP A 1 86 ? -0.471 -2.429 2.034 1.00 93.56 86 ASP A C 1
ATOM 691 O O . ASP A 1 86 ? -1.235 -1.808 1.288 1.00 93.56 86 ASP A O 1
ATOM 695 N N . VAL A 1 87 ? 0.335 -3.397 1.597 1.00 94.25 87 VAL A N 1
ATOM 696 C CA . VAL A 1 87 ? 0.254 -3.989 0.265 1.00 94.25 87 VAL A CA 1
ATOM 697 C C . VAL A 1 87 ? 0.271 -5.500 0.424 1.00 94.25 87 VAL A C 1
ATOM 699 O O . VAL A 1 87 ? 1.260 -6.071 0.886 1.00 94.25 87 VAL A O 1
ATOM 702 N N . THR A 1 88 ? -0.808 -6.151 0.006 1.00 95.81 88 THR A N 1
ATOM 703 C CA . THR A 1 88 ? -0.925 -7.608 -0.007 1.00 95.81 88 THR A CA 1
ATOM 704 C C . THR A 1 88 ? -0.657 -8.125 -1.414 1.00 95.81 88 THR A C 1
ATOM 706 O O . THR A 1 88 ? -1.287 -7.698 -2.381 1.00 95.81 88 THR A O 1
ATOM 709 N N . LEU A 1 89 ? 0.293 -9.052 -1.537 1.00 96.19 89 LEU A N 1
ATOM 710 C CA . LEU A 1 89 ? 0.647 -9.676 -2.809 1.00 96.19 89 LEU A CA 1
ATOM 711 C C . LEU A 1 89 ? 0.098 -11.101 -2.869 1.00 96.19 89 LEU A C 1
ATOM 713 O O . LEU A 1 89 ? 0.449 -11.940 -2.041 1.00 96.19 89 LEU A O 1
ATOM 717 N N . HIS A 1 90 ? -0.699 -11.397 -3.893 1.00 94.44 90 HIS A N 1
ATOM 718 C CA . HIS A 1 90 ? -1.122 -12.755 -4.218 1.00 94.44 90 HIS A CA 1
ATOM 719 C C . HIS A 1 90 ? -0.457 -13.217 -5.516 1.00 94.44 90 HIS A C 1
ATOM 721 O O . HIS A 1 90 ? -0.553 -12.567 -6.559 1.00 94.44 90 HIS A O 1
ATOM 727 N N . LYS A 1 91 ? 0.239 -14.354 -5.450 1.00 90.12 91 LYS A N 1
ATOM 728 C CA . LYS A 1 91 ? 1.025 -14.898 -6.560 1.00 90.12 91 LYS A CA 1
ATOM 729 C C . LYS A 1 91 ? 0.286 -16.067 -7.211 1.00 90.12 91 LYS A C 1
ATOM 731 O O . LYS A 1 91 ? 0.275 -17.163 -6.660 1.00 90.12 91 LYS A O 1
ATOM 736 N N . GLY A 1 92 ? -0.261 -15.840 -8.403 1.00 88.44 92 GLY A N 1
ATOM 737 C CA . GLY A 1 92 ? -0.899 -16.861 -9.237 1.00 88.44 92 GLY A CA 1
ATOM 738 C C . GLY A 1 92 ? -0.258 -16.952 -10.626 1.00 88.44 92 GLY A C 1
ATOM 739 O O . GLY A 1 92 ? 0.971 -16.983 -10.762 1.00 88.44 92 GLY A O 1
ATOM 740 N N . LYS A 1 93 ? -1.103 -16.992 -11.670 1.00 87.56 93 LYS A N 1
ATOM 741 C CA . LYS A 1 93 ? -0.671 -16.805 -13.072 1.00 87.56 93 LYS A CA 1
ATOM 742 C C . LYS A 1 93 ? -0.088 -15.402 -13.285 1.00 87.56 93 LYS A C 1
ATOM 744 O O . LYS A 1 93 ? 0.932 -15.251 -13.946 1.00 87.56 93 LYS A O 1
ATOM 749 N N . GLU A 1 94 ? -0.702 -14.419 -12.640 1.00 92.44 94 GLU A N 1
ATOM 750 C CA . GLU A 1 94 ? -0.253 -13.032 -12.526 1.00 92.44 94 GLU A CA 1
ATOM 751 C C . GLU A 1 94 ? 0.006 -12.703 -11.048 1.00 92.44 94 GLU A C 1
ATOM 753 O O . GLU A 1 94 ? -0.372 -13.466 -10.150 1.00 92.44 94 GLU A O 1
ATOM 758 N N . ILE A 1 95 ? 0.666 -11.578 -10.785 1.00 94.75 95 ILE A N 1
ATOM 759 C CA . ILE A 1 95 ? 0.800 -11.024 -9.438 1.00 94.75 95 ILE A CA 1
ATOM 760 C C . ILE A 1 95 ? -0.349 -10.037 -9.232 1.00 94.75 95 ILE A C 1
ATOM 762 O O . ILE A 1 95 ? -0.447 -9.032 -9.933 1.00 94.75 95 ILE A O 1
ATOM 766 N N . LEU A 1 96 ? -1.208 -10.316 -8.255 1.00 96.38 96 LEU A N 1
ATOM 767 C CA . LEU A 1 96 ? -2.211 -9.367 -7.787 1.00 96.38 96 LEU A CA 1
ATOM 768 C C . LEU A 1 96 ? -1.614 -8.590 -6.617 1.00 96.38 96 LEU A C 1
ATOM 770 O O . LEU A 1 96 ? -1.277 -9.186 -5.594 1.00 96.38 96 LEU A O 1
ATOM 774 N N . ALA A 1 97 ? -1.480 -7.277 -6.769 1.00 96.44 97 ALA A N 1
ATOM 775 C CA . ALA A 1 97 ? -1.081 -6.384 -5.692 1.00 96.44 97 ALA A CA 1
ATOM 776 C C . ALA A 1 97 ? -2.300 -5.596 -5.218 1.00 96.44 97 ALA A C 1
ATOM 778 O O . ALA A 1 97 ? -2.824 -4.748 -5.937 1.00 96.44 97 ALA A O 1
ATOM 779 N N . GLN A 1 98 ? -2.765 -5.904 -4.015 1.00 96.06 98 GLN A N 1
ATOM 780 C CA . GLN A 1 98 ? -3.857 -5.202 -3.355 1.00 96.06 98 GLN A CA 1
ATOM 781 C C . GLN A 1 98 ? -3.252 -4.157 -2.424 1.00 96.06 98 GLN A C 1
ATOM 783 O O . GLN A 1 98 ? -2.559 -4.502 -1.471 1.00 96.06 98 GLN A O 1
ATOM 788 N N . VAL A 1 99 ? -3.475 -2.887 -2.733 1.00 96.50 99 VAL A N 1
ATOM 789 C CA . VAL A 1 99 ? -2.986 -1.741 -1.967 1.00 96.50 99 VAL A CA 1
ATOM 790 C C . VAL A 1 99 ? -4.127 -1.213 -1.113 1.00 96.50 99 VAL A C 1
ATOM 792 O O . VAL A 1 99 ? -5.209 -0.931 -1.636 1.00 96.50 99 VAL A O 1
ATOM 795 N N . ARG A 1 100 ? -3.877 -1.053 0.185 1.00 96.19 100 ARG A N 1
ATOM 796 C CA . ARG A 1 100 ? -4.794 -0.409 1.125 1.00 96.19 100 ARG A CA 1
ATOM 797 C C . ARG A 1 100 ? -4.213 0.929 1.550 1.00 96.19 100 ARG A C 1
ATOM 799 O O . ARG A 1 100 ? -3.068 1.001 1.998 1.00 96.19 100 ARG A O 1
ATOM 806 N N . PHE A 1 101 ? -4.993 1.989 1.398 1.00 94.12 101 PHE A N 1
ATOM 807 C CA . PHE A 1 101 ? -4.585 3.343 1.744 1.00 94.12 101 PHE A CA 1
ATOM 808 C C . PHE A 1 101 ? -5.045 3.713 3.153 1.00 94.12 101 PHE A C 1
ATOM 810 O O . PHE A 1 101 ? -6.097 3.272 3.627 1.00 94.12 101 PHE A O 1
ATOM 817 N N . ARG A 1 102 ? -4.272 4.590 3.796 1.00 87.62 102 ARG A N 1
ATOM 818 C CA . ARG A 1 102 ? -4.653 5.272 5.033 1.00 87.62 102 ARG A CA 1
ATOM 819 C C . ARG A 1 102 ? -5.866 6.151 4.716 1.00 87.62 102 ARG A C 1
ATOM 821 O O . ARG A 1 102 ? -5.737 7.179 4.065 1.00 87.62 102 ARG A O 1
ATOM 828 N N . GLY A 1 103 ? -7.054 5.697 5.101 1.00 85.81 103 GLY A N 1
ATOM 829 C CA . GLY A 1 103 ? -8.334 6.288 4.681 1.00 85.81 103 GLY A CA 1
ATOM 830 C C . GLY A 1 103 ? -9.355 5.263 4.181 1.00 85.81 103 GLY A C 1
ATOM 831 O O . GLY A 1 103 ? -10.487 5.626 3.888 1.00 85.81 103 GLY A O 1
ATOM 832 N N . GLY A 1 104 ? -8.975 3.983 4.096 1.00 87.62 104 GLY A N 1
ATOM 833 C CA . GLY A 1 104 ? -9.889 2.878 3.792 1.00 87.62 104 GLY A CA 1
ATOM 834 C C . GLY A 1 104 ? -10.093 2.612 2.301 1.00 87.62 104 GLY A C 1
ATOM 835 O O . GLY A 1 104 ? -10.673 1.589 1.946 1.00 87.62 104 GLY A O 1
ATOM 836 N N . ALA A 1 105 ? -9.575 3.473 1.421 1.00 92.25 105 ALA A N 1
ATOM 837 C CA . ALA A 1 105 ? -9.559 3.201 -0.010 1.00 92.25 105 ALA A CA 1
ATOM 838 C C . ALA A 1 105 ? -8.685 1.974 -0.319 1.00 92.25 105 ALA A C 1
ATOM 840 O O . ALA A 1 105 ? -7.621 1.774 0.274 1.00 92.25 105 ALA A O 1
ATOM 841 N N . THR A 1 106 ? -9.120 1.164 -1.280 1.00 95.25 106 THR A N 1
ATOM 842 C CA . THR A 1 106 ? -8.395 -0.029 -1.731 1.00 95.25 106 THR A CA 1
ATOM 843 C C . THR A 1 106 ? -8.274 -0.041 -3.243 1.00 95.25 106 THR A C 1
ATOM 845 O O . THR A 1 106 ? -9.244 0.242 -3.944 1.00 95.25 106 THR A O 1
ATOM 848 N N . GLN A 1 107 ? -7.112 -0.438 -3.752 1.00 95.94 107 GLN A N 1
ATOM 849 C CA . GLN A 1 107 ? -6.859 -0.576 -5.183 1.00 95.94 107 GLN A CA 1
ATOM 850 C C . GLN A 1 107 ? -6.209 -1.926 -5.480 1.00 95.94 107 GLN A C 1
ATOM 852 O O . GLN A 1 107 ? -5.338 -2.379 -4.746 1.00 95.94 107 GLN A O 1
ATOM 857 N N . THR A 1 108 ? -6.613 -2.570 -6.576 1.00 95.94 108 THR A N 1
ATOM 858 C CA . THR A 1 108 ? -5.992 -3.819 -7.040 1.00 95.94 108 THR A CA 1
ATOM 859 C C . THR A 1 108 ? -5.245 -3.577 -8.343 1.00 95.94 108 THR A C 1
ATOM 861 O O . THR A 1 108 ? -5.833 -3.135 -9.327 1.00 95.94 108 THR A O 1
ATOM 864 N N . LEU A 1 109 ? -3.957 -3.909 -8.357 1.00 95.38 109 LEU A N 1
ATOM 865 C CA . LEU A 1 109 ? -3.095 -3.876 -9.532 1.00 95.38 109 LEU A CA 1
ATOM 866 C C . LEU A 1 109 ? -2.837 -5.307 -10.011 1.00 95.38 109 LEU A C 1
ATOM 868 O O . LEU A 1 109 ? -2.545 -6.196 -9.207 1.00 95.38 109 LEU A O 1
ATOM 872 N N . ARG A 1 110 ? -2.929 -5.525 -11.325 1.00 95.56 110 ARG A N 1
ATOM 873 C CA . ARG A 1 110 ? -2.564 -6.792 -11.971 1.00 95.56 110 ARG A CA 1
ATOM 874 C C . ARG A 1 110 ? -1.221 -6.615 -12.657 1.00 95.56 110 ARG A C 1
ATOM 876 O O . ARG A 1 110 ? -1.080 -5.755 -13.521 1.00 95.56 110 ARG A O 1
ATOM 883 N N . LEU A 1 111 ? -0.237 -7.399 -12.239 1.00 93.12 111 LEU A N 1
ATOM 884 C CA . LEU A 1 111 ? 1.126 -7.330 -12.742 1.00 93.12 111 LEU A CA 1
ATOM 885 C C . LEU A 1 111 ? 1.490 -8.657 -13.416 1.00 93.12 111 LEU A C 1
ATOM 887 O O . LEU A 1 111 ? 1.214 -9.724 -12.854 1.00 93.12 111 LEU A O 1
ATOM 891 N N . PRO A 1 112 ? 2.145 -8.624 -14.589 1.00 91.94 112 PRO A N 1
ATOM 892 C CA . PRO A 1 112 ? 2.632 -9.840 -15.214 1.00 91.94 112 PRO A CA 1
ATOM 893 C C . PRO A 1 112 ? 3.660 -10.507 -14.304 1.00 91.94 112 PRO A C 1
ATOM 895 O O . PRO A 1 112 ? 4.417 -9.854 -13.578 1.00 91.94 112 PRO A O 1
ATOM 898 N N . ARG A 1 113 ? 3.700 -11.836 -14.343 1.00 87.31 113 ARG A N 1
ATOM 899 C CA . ARG A 1 113 ? 4.696 -12.579 -13.582 1.00 87.31 113 ARG A CA 1
ATOM 900 C C . ARG A 1 113 ? 6.085 -12.322 -14.185 1.00 87.31 113 ARG A C 1
ATOM 902 O O . ARG A 1 113 ? 6.253 -12.527 -15.387 1.00 87.31 113 ARG A O 1
ATOM 909 N N . PRO A 1 114 ? 7.086 -11.919 -13.381 1.00 83.62 114 PRO A N 1
ATOM 910 C CA . PRO A 1 114 ? 8.443 -11.797 -13.883 1.00 83.62 114 PRO A CA 1
ATOM 911 C C . PRO A 1 114 ? 8.956 -13.176 -14.328 1.00 83.62 114 PRO A C 1
ATOM 913 O O . PRO A 1 114 ? 8.611 -14.187 -13.696 1.00 83.62 114 PRO A O 1
ATOM 916 N N . PRO A 1 115 ? 9.769 -13.232 -15.397 1.00 83.06 115 PRO A N 1
ATOM 917 C CA . PRO A 1 115 ? 10.339 -14.481 -15.882 1.00 83.06 115 PRO A CA 1
ATOM 918 C C . PRO A 1 115 ? 11.220 -15.123 -14.806 1.00 83.06 115 PRO A C 1
ATOM 920 O O . PRO A 1 115 ? 11.633 -14.480 -13.832 1.00 83.06 115 PRO A O 1
ATOM 923 N N . ALA A 1 116 ? 11.497 -16.418 -14.958 1.00 83.19 116 ALA A N 1
ATOM 924 C CA . ALA A 1 116 ? 12.339 -17.132 -14.005 1.00 83.19 116 ALA A CA 1
ATOM 925 C C . ALA A 1 116 ? 13.711 -16.443 -13.881 1.00 83.19 116 ALA A C 1
ATOM 927 O O . ALA A 1 116 ? 14.238 -15.915 -14.857 1.00 83.19 116 ALA A O 1
ATOM 928 N N . ILE A 1 117 ? 14.332 -16.473 -12.694 1.00 80.31 117 ILE A N 1
ATOM 929 C CA . ILE A 1 117 ? 15.636 -15.816 -12.459 1.00 80.31 117 ILE A CA 1
ATOM 930 C C . ILE A 1 117 ? 16.691 -16.252 -13.491 1.00 80.31 117 ILE A C 1
ATOM 932 O O . ILE A 1 117 ? 17.503 -15.431 -13.911 1.00 80.31 117 ILE A O 1
ATOM 936 N N . GLY A 1 118 ? 16.665 -17.521 -13.916 1.00 79.81 118 GLY A N 1
ATOM 937 C CA . GLY A 1 118 ? 17.562 -18.045 -14.949 1.00 79.81 118 GLY A CA 1
ATOM 938 C C . GLY A 1 118 ? 17.371 -17.390 -16.318 1.00 79.81 118 GLY A C 1
ATOM 939 O O . GLY A 1 118 ? 18.353 -17.156 -17.011 1.00 79.81 118 GLY A O 1
ATOM 940 N N . GLU A 1 119 ? 16.139 -17.030 -16.679 1.00 82.06 119 GLU A N 1
ATOM 941 C CA . GLU A 1 119 ? 15.821 -16.285 -17.902 1.00 82.06 119 GLU A CA 1
ATOM 942 C C . GLU A 1 119 ? 16.148 -14.798 -17.751 1.00 82.06 119 GLU A C 1
ATOM 944 O O . GLU A 1 119 ? 16.745 -14.209 -18.645 1.00 82.06 119 GLU A O 1
ATOM 949 N N . LEU A 1 120 ? 15.832 -14.202 -16.596 1.00 78.88 120 LEU A N 1
ATOM 950 C CA . LEU A 1 120 ? 16.107 -12.790 -16.310 1.00 78.88 120 LEU A CA 1
ATOM 951 C C . LEU A 1 120 ? 17.614 -12.479 -16.338 1.00 78.88 120 LEU A C 1
ATOM 953 O O . LEU A 1 120 ? 18.030 -11.403 -16.756 1.00 78.88 120 LEU A O 1
ATOM 957 N N . ARG A 1 121 ? 18.436 -13.432 -15.882 1.00 79.69 121 ARG A N 1
ATOM 958 C CA . ARG A 1 121 ? 19.905 -13.352 -15.900 1.00 79.69 121 ARG A CA 1
ATOM 959 C C . ARG A 1 121 ? 20.517 -13.908 -17.184 1.00 79.69 121 ARG A C 1
ATOM 961 O O . ARG A 1 121 ? 21.739 -13.889 -17.322 1.00 79.69 121 ARG A O 1
ATOM 968 N N . ARG A 1 122 ? 19.706 -14.426 -18.113 1.00 80.25 122 ARG A N 1
ATOM 969 C CA . ARG A 1 122 ? 20.210 -14.970 -19.371 1.00 80.25 122 ARG A CA 1
ATOM 970 C C . ARG A 1 122 ? 20.697 -13.819 -20.237 1.00 80.25 122 ARG A C 1
ATOM 972 O O . ARG A 1 122 ? 19.932 -12.942 -20.632 1.00 80.25 122 ARG A O 1
ATOM 979 N N . HIS A 1 123 ? 21.984 -13.834 -20.555 1.00 82.31 123 HIS A N 1
ATOM 980 C CA . HIS A 1 123 ? 22.528 -12.917 -21.544 1.00 82.31 123 HIS A CA 1
ATOM 981 C C . HIS A 1 123 ? 21.916 -13.189 -22.927 1.00 82.31 123 HIS A C 1
ATOM 983 O O . HIS A 1 123 ? 21.545 -14.321 -23.247 1.00 82.31 123 HIS A O 1
ATOM 989 N N . ARG A 1 124 ? 21.809 -12.140 -23.755 1.00 83.06 124 ARG A N 1
ATOM 990 C CA . ARG A 1 124 ? 21.267 -12.242 -25.120 1.00 83.06 124 ARG A CA 1
ATOM 991 C C . ARG A 1 124 ? 22.020 -13.322 -25.899 1.00 83.06 124 ARG A C 1
ATOM 993 O O . ARG A 1 124 ? 23.244 -13.365 -25.833 1.00 83.06 124 ARG A O 1
ATOM 1000 N N . ALA A 1 125 ? 21.305 -14.127 -26.684 1.00 81.62 125 ALA A N 1
ATOM 1001 C CA . ALA A 1 125 ? 21.909 -15.209 -27.468 1.00 81.62 125 ALA A CA 1
ATOM 1002 C C . ALA A 1 125 ? 23.058 -14.717 -28.368 1.00 81.62 125 ALA A C 1
ATOM 1004 O O . ALA A 1 125 ? 24.080 -15.380 -28.459 1.00 81.62 125 ALA A O 1
ATOM 1005 N N . ALA A 1 126 ? 22.936 -13.514 -28.938 1.00 84.00 126 ALA A N 1
ATOM 1006 C CA . ALA A 1 126 ? 24.001 -12.880 -29.716 1.00 84.00 126 ALA A CA 1
ATOM 1007 C C . ALA A 1 126 ? 25.262 -12.564 -28.889 1.00 84.00 126 ALA A C 1
ATOM 1009 O O . ALA A 1 126 ? 26.367 -12.716 -29.391 1.00 84.00 126 ALA A O 1
ATOM 1010 N N . LEU A 1 127 ? 25.112 -12.164 -27.619 1.00 85.62 127 LEU A N 1
ATOM 1011 C CA . LEU A 1 127 ? 26.251 -11.946 -26.721 1.00 85.62 127 LEU A CA 1
ATOM 1012 C C . LEU A 1 127 ? 26.946 -13.274 -26.411 1.00 85.62 127 LEU A C 1
ATOM 1014 O O . LEU A 1 127 ? 28.167 -13.338 -26.422 1.00 85.62 127 LEU A O 1
ATOM 1018 N N . VAL A 1 128 ? 26.166 -14.326 -26.150 1.00 86.38 128 VAL A N 1
ATOM 1019 C CA . VAL A 1 128 ? 26.705 -15.670 -25.896 1.00 86.38 128 VAL A CA 1
ATOM 1020 C C . VAL A 1 128 ? 27.448 -16.185 -27.130 1.00 86.38 128 VAL A C 1
ATOM 1022 O O . VAL A 1 128 ? 28.594 -16.593 -27.007 1.00 86.38 128 VAL A O 1
ATOM 1025 N N . ALA A 1 129 ? 26.851 -16.059 -28.319 1.00 86.31 129 ALA A N 1
ATOM 1026 C CA . ALA A 1 129 ? 27.475 -16.452 -29.580 1.00 86.31 129 ALA A CA 1
ATOM 1027 C C . ALA A 1 129 ? 28.756 -15.659 -29.882 1.00 86.31 129 ALA A C 1
ATOM 1029 O O . ALA A 1 129 ? 29.722 -16.224 -30.386 1.00 86.31 129 ALA A O 1
ATOM 1030 N N . GLU A 1 130 ? 28.793 -14.366 -29.551 1.00 87.56 130 GLU A N 1
ATOM 1031 C CA . GLU A 1 130 ? 30.002 -13.556 -29.711 1.00 87.56 130 GLU A CA 1
ATOM 1032 C C . GLU A 1 130 ? 31.095 -13.959 -28.715 1.00 87.56 130 GLU A C 1
ATOM 1034 O O . GLU A 1 130 ? 32.262 -14.045 -29.086 1.00 87.56 130 GLU A O 1
ATOM 1039 N N . VAL A 1 131 ? 30.734 -14.275 -27.467 1.00 85.69 131 VAL A N 1
ATOM 1040 C CA . VAL A 1 131 ? 31.679 -14.829 -26.485 1.00 85.69 131 VAL A CA 1
ATOM 1041 C C . VAL A 1 131 ? 32.239 -16.167 -26.969 1.00 85.69 131 VAL A C 1
ATOM 1043 O O . VAL A 1 131 ? 33.453 -16.356 -26.925 1.00 85.69 131 VAL A O 1
ATOM 1046 N N . ASP A 1 132 ? 31.393 -17.063 -27.480 1.00 85.88 132 ASP A N 1
ATOM 1047 C CA . ASP A 1 132 ? 31.820 -18.355 -28.027 1.00 85.88 132 ASP A CA 1
ATOM 1048 C C . ASP A 1 132 ? 32.758 -18.163 -29.234 1.00 85.88 132 ASP A C 1
ATOM 1050 O O . ASP A 1 132 ? 33.852 -18.730 -29.265 1.00 85.88 132 ASP A O 1
ATOM 1054 N N . ARG A 1 133 ? 32.413 -17.258 -30.164 1.00 87.31 133 ARG A N 1
ATOM 1055 C CA . ARG A 1 133 ? 33.269 -16.877 -31.302 1.00 87.31 133 ARG A CA 1
ATOM 1056 C C . ARG A 1 133 ? 34.639 -16.372 -30.843 1.00 87.31 133 ARG A C 1
ATOM 1058 O O . ARG A 1 133 ? 35.663 -16.763 -31.406 1.00 87.31 133 ARG A O 1
ATOM 1065 N N . LEU A 1 134 ? 34.676 -15.507 -29.828 1.00 88.31 134 LEU A N 1
ATOM 1066 C CA . LEU A 1 134 ? 35.916 -14.950 -29.281 1.00 88.31 134 LEU A CA 1
ATOM 1067 C C . LEU A 1 134 ? 36.773 -16.012 -28.579 1.00 88.31 134 LEU A C 1
ATOM 1069 O O . LEU A 1 134 ? 38.002 -15.958 -28.686 1.00 88.31 134 LEU A O 1
ATOM 1073 N N . ILE A 1 135 ? 36.151 -16.977 -27.895 1.00 83.94 135 ILE A N 1
ATOM 1074 C CA . ILE A 1 135 ? 36.833 -18.127 -27.281 1.00 83.94 135 ILE A CA 1
ATOM 1075 C C . ILE A 1 135 ? 37.450 -19.025 -28.358 1.00 83.94 135 ILE A C 1
ATOM 1077 O O . ILE A 1 135 ? 38.597 -19.454 -28.209 1.00 83.94 135 ILE A O 1
ATOM 1081 N N . ASP A 1 136 ? 36.727 -19.273 -29.449 1.00 81.56 136 ASP A N 1
ATOM 1082 C CA . ASP A 1 136 ? 37.203 -20.108 -30.553 1.00 81.56 136 ASP A CA 1
ATOM 1083 C C . ASP A 1 136 ? 38.358 -19.457 -31.323 1.00 81.56 136 ASP A C 1
ATOM 1085 O O . ASP A 1 136 ? 39.317 -20.134 -31.703 1.00 81.56 136 ASP A O 1
ATOM 1089 N N . GLN A 1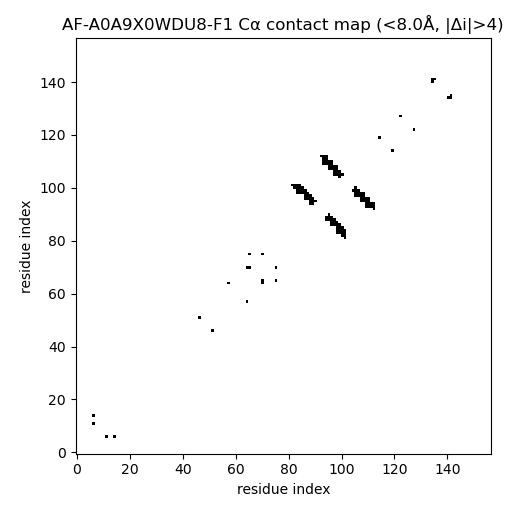 137 ? 38.320 -18.134 -31.496 1.00 78.38 137 GLN A N 1
ATOM 1090 C CA . GLN A 1 137 ? 39.393 -17.368 -32.139 1.00 78.38 137 GLN A CA 1
ATOM 1091 C C . GLN A 1 137 ? 40.640 -17.256 -31.253 1.00 78.38 137 GLN A C 1
ATOM 1093 O O . GLN A 1 137 ? 41.769 -17.352 -31.741 1.00 78.38 137 GLN A O 1
ATOM 1098 N N . ASN A 1 138 ? 40.466 -17.120 -29.937 1.00 71.00 138 ASN A N 1
ATOM 1099 C CA . ASN A 1 138 ? 41.571 -17.024 -28.986 1.00 71.00 138 ASN A CA 1
ATOM 1100 C C . ASN A 1 138 ? 41.973 -18.412 -28.461 1.00 71.00 138 ASN A C 1
ATOM 1102 O O . ASN A 1 138 ? 41.691 -18.807 -27.329 1.00 71.00 138 ASN A O 1
ATOM 1106 N N . THR A 1 139 ? 42.735 -19.140 -29.284 1.00 58.31 139 THR A N 1
ATOM 1107 C CA . THR A 1 139 ? 43.218 -20.517 -29.026 1.00 58.31 139 THR A CA 1
ATOM 1108 C C . THR A 1 139 ? 44.036 -20.677 -27.723 1.00 58.31 139 THR A C 1
ATOM 1110 O O . THR A 1 139 ? 44.206 -21.795 -27.228 1.00 58.31 139 THR A O 1
ATOM 1113 N N . ALA A 1 140 ? 44.514 -19.589 -27.106 1.00 56.69 140 ALA A N 1
ATOM 1114 C CA . ALA A 1 140 ? 45.146 -19.633 -25.782 1.00 56.69 140 ALA A CA 1
ATOM 1115 C C . ALA A 1 140 ? 44.180 -20.123 -24.681 1.00 56.69 140 ALA A C 1
ATOM 1117 O O . ALA A 1 140 ? 44.597 -20.868 -23.793 1.00 56.69 140 ALA A O 1
ATOM 1118 N N . ALA A 1 141 ? 42.881 -19.813 -24.782 1.00 53.38 141 ALA A N 1
ATOM 1119 C CA . ALA A 1 141 ? 41.874 -20.303 -23.843 1.00 53.38 141 ALA A CA 1
ATOM 1120 C C . ALA A 1 141 ? 41.682 -21.826 -23.965 1.00 53.38 141 ALA A C 1
ATOM 1122 O O . ALA A 1 141 ? 41.672 -22.522 -22.950 1.00 53.38 141 ALA A O 1
ATOM 1123 N N . ARG A 1 142 ? 41.635 -22.381 -25.190 1.00 50.59 142 ARG A N 1
ATOM 1124 C CA . ARG A 1 142 ? 41.523 -23.840 -25.433 1.00 50.59 142 ARG A CA 1
ATOM 1125 C C . ARG A 1 142 ? 42.622 -24.659 -24.738 1.00 50.59 142 ARG A C 1
ATOM 1127 O O . ARG A 1 142 ? 42.358 -25.792 -24.334 1.00 50.59 142 ARG A O 1
ATOM 1134 N N . ARG A 1 143 ? 43.832 -24.107 -24.555 1.00 49.34 143 ARG A N 1
ATOM 1135 C CA . ARG A 1 143 ? 44.917 -24.785 -23.812 1.00 49.34 143 ARG A CA 1
ATOM 1136 C C . ARG A 1 143 ? 44.669 -24.843 -22.303 1.00 49.34 143 ARG A C 1
ATOM 1138 O O . ARG A 1 143 ? 45.019 -25.851 -21.696 1.00 49.34 143 ARG A O 1
ATOM 1145 N N . CYS A 1 144 ? 44.049 -23.823 -21.710 1.00 50.06 144 CYS A N 1
ATOM 1146 C CA . CYS A 1 144 ? 43.673 -23.841 -20.292 1.00 50.06 144 CYS A CA 1
ATOM 1147 C C . CYS A 1 144 ? 42.502 -24.799 -20.019 1.00 50.06 144 CYS A C 1
ATOM 1149 O O . CYS A 1 144 ? 42.540 -25.527 -19.032 1.00 50.06 144 CYS A O 1
ATOM 1151 N N . TRP A 1 145 ? 41.516 -24.878 -20.921 1.00 43.34 145 TRP A N 1
ATOM 1152 C CA . TRP A 1 145 ? 40.346 -25.758 -20.762 1.00 43.34 145 TRP A CA 1
ATOM 1153 C C . TRP A 1 145 ? 40.666 -27.256 -20.898 1.00 43.34 145 TRP A C 1
ATOM 1155 O O . TRP A 1 145 ? 40.072 -28.074 -20.203 1.00 43.34 145 TRP A O 1
ATOM 1165 N N . ARG A 1 146 ? 41.656 -27.647 -21.718 1.00 48.88 146 ARG A N 1
ATOM 1166 C CA . ARG A 1 146 ? 42.123 -29.053 -21.796 1.00 48.88 146 ARG A CA 1
ATOM 1167 C C . ARG A 1 146 ? 42.816 -29.561 -20.524 1.00 48.88 146 ARG A C 1
ATOM 1169 O O . ARG A 1 146 ? 43.073 -30.755 -20.422 1.00 48.88 146 ARG A O 1
ATOM 1176 N N . ARG A 1 147 ? 43.143 -28.670 -19.584 1.00 52.66 147 ARG A N 1
ATOM 1177 C CA . ARG A 1 147 ? 43.740 -28.986 -18.277 1.00 52.66 147 ARG A CA 1
ATOM 1178 C C . ARG A 1 147 ? 42.736 -28.899 -17.120 1.00 52.66 147 ARG A C 1
ATOM 1180 O O . ARG A 1 147 ? 43.139 -29.063 -15.970 1.00 52.66 147 ARG A O 1
ATOM 1187 N N . SER A 1 148 ? 41.458 -28.636 -17.394 1.00 50.25 148 SER A N 1
ATOM 1188 C CA . SER A 1 148 ? 40.429 -28.540 -16.357 1.00 50.25 148 SER A CA 1
ATOM 1189 C C . SER A 1 148 ? 40.142 -29.913 -15.718 1.00 50.25 148 SER A C 1
ATOM 1191 O O . SER A 1 148 ? 40.089 -30.913 -16.435 1.00 50.25 148 SER A O 1
ATOM 1193 N N . PRO A 1 149 ? 39.963 -29.992 -14.383 1.00 54.84 149 PRO A N 1
ATOM 1194 C CA . PRO A 1 149 ? 39.713 -31.252 -13.683 1.00 54.84 149 PRO A CA 1
ATOM 1195 C C . PRO A 1 149 ? 38.425 -31.973 -14.136 1.00 54.84 149 PRO A C 1
ATOM 1197 O O . PRO A 1 149 ? 37.467 -31.300 -14.519 1.00 54.84 149 PRO A O 1
ATOM 1200 N N . PRO A 1 150 ? 38.339 -33.315 -14.001 1.00 53.66 150 PRO A N 1
ATOM 1201 C CA . PRO A 1 150 ? 37.264 -34.147 -14.571 1.00 53.66 150 PRO A CA 1
ATOM 1202 C C . PRO A 1 150 ? 35.828 -33.830 -14.119 1.00 53.66 150 PRO A C 1
ATOM 1204 O O . PRO A 1 150 ? 34.878 -34.305 -14.725 1.00 53.66 150 PRO A O 1
ATOM 1207 N N . TRP A 1 151 ? 35.646 -33.044 -13.058 1.00 56.00 151 TRP A N 1
ATOM 1208 C CA . TRP A 1 151 ? 34.335 -32.710 -12.490 1.00 56.00 151 TRP A CA 1
ATOM 1209 C C . TRP A 1 151 ? 33.666 -31.473 -13.125 1.00 56.00 151 TRP A C 1
ATOM 1211 O O . TRP A 1 151 ? 32.571 -31.098 -12.715 1.00 56.00 151 TRP A O 1
ATOM 1221 N N . TRP A 1 152 ? 34.301 -30.844 -14.124 1.00 49.28 152 TRP A N 1
ATOM 1222 C CA . TRP A 1 152 ? 33.790 -29.672 -14.860 1.00 49.28 152 TRP A CA 1
ATOM 1223 C C . TRP A 1 152 ? 33.046 -30.013 -16.165 1.00 49.28 152 TRP A C 1
ATOM 1225 O O . TRP A 1 152 ? 32.953 -29.166 -17.057 1.00 49.28 152 TRP A O 1
ATOM 1235 N N . ASP A 1 153 ? 32.517 -31.229 -16.307 1.00 54.03 153 ASP A N 1
ATOM 1236 C CA . ASP A 1 153 ? 31.761 -31.595 -17.506 1.00 54.03 153 ASP A CA 1
ATOM 1237 C C . ASP A 1 153 ? 30.404 -30.863 -17.572 1.00 54.03 153 ASP A C 1
ATOM 1239 O O . ASP A 1 153 ? 29.617 -30.850 -16.623 1.00 54.03 153 ASP A O 1
ATOM 1243 N N . ARG A 1 154 ? 30.139 -30.229 -18.719 1.00 50.47 154 ARG A N 1
ATOM 1244 C CA . ARG A 1 154 ? 28.975 -29.365 -18.984 1.00 50.47 154 ARG A CA 1
ATOM 1245 C C . ARG A 1 154 ? 27.702 -30.152 -19.318 1.00 50.47 154 ARG A C 1
ATOM 1247 O O . ARG A 1 154 ? 26.696 -29.544 -19.664 1.00 50.47 154 ARG A O 1
ATOM 1254 N N . SER A 1 155 ? 27.734 -31.474 -19.179 1.00 44.19 155 SER A N 1
ATOM 1255 C CA . SER A 1 155 ? 26.635 -32.400 -19.474 1.00 44.19 155 SER A CA 1
ATOM 1256 C C . SER A 1 155 ? 25.459 -32.348 -18.486 1.00 44.19 155 SER A C 1
ATOM 1258 O O . SER A 1 155 ? 24.504 -33.100 -18.649 1.00 44.19 155 SER A O 1
ATOM 1260 N N . ASN A 1 156 ? 25.49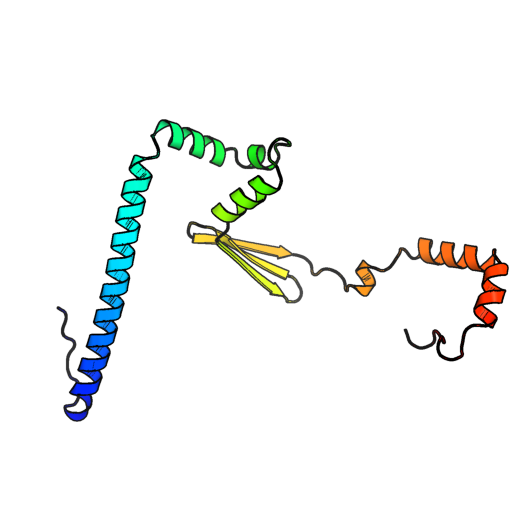5 -31.486 -17.463 1.00 38.53 156 ASN A N 1
ATOM 1261 C CA . ASN A 1 156 ? 24.401 -31.360 -16.496 1.00 38.53 156 ASN A CA 1
ATOM 1262 C C . ASN A 1 156 ? 24.074 -29.896 -16.153 1.00 38.53 156 ASN A C 1
ATOM 1264 O O . ASN A 1 156 ? 24.252 -29.451 -15.013 1.00 38.53 156 ASN A O 1
ATOM 1268 N N . ARG A 1 157 ? 23.631 -29.122 -17.150 1.00 37.31 157 ARG A N 1
ATOM 1269 C CA . ARG A 1 157 ? 22.933 -27.853 -16.918 1.00 37.31 157 ARG A CA 1
ATOM 1270 C C . ARG A 1 157 ? 21.931 -27.537 -18.021 1.00 37.31 157 ARG A C 1
ATOM 1272 O O . ARG A 1 157 ? 22.284 -27.745 -19.199 1.00 37.31 157 ARG A O 1
#

Sequence (157 aa):
MASYLQVAPENRLVADALEAVWNAALRAVVEAQEHYERQRAAERLLIDDEQRAQIMALADDFPALWNDPGTPARERKRLLRLLIEDVTLHKGKEILAQVRFRGGATQTLRLPRPPAIGELRRHRAALVAEVDRLIDQNTAARRCWRRSPPWWDRSNR